Protein AF-A0A846WIT9-F1 (afdb_monomer)

Structure (mmCIF, N/CA/C/O backbone):
data_AF-A0A846WIT9-F1
#
_entry.id   AF-A0A846WIT9-F1
#
loop_
_atom_site.group_PDB
_atom_site.id
_atom_site.type_symbol
_atom_site.label_atom_id
_atom_site.label_alt_id
_atom_site.label_comp_id
_atom_site.label_asym_id
_atom_site.label_entity_id
_atom_site.label_seq_id
_atom_site.pdbx_PDB_ins_code
_atom_site.Cartn_x
_atom_site.Cartn_y
_atom_site.Cartn_z
_atom_site.occupancy
_atom_site.B_iso_or_equiv
_atom_site.auth_seq_id
_atom_site.auth_comp_id
_atom_site.auth_asym_id
_atom_site.auth_atom_id
_atom_site.pdbx_PDB_model_num
ATOM 1 N N . MET A 1 1 ? -1.017 0.166 -15.642 1.00 89.19 1 MET A N 1
ATOM 2 C CA . MET A 1 1 ? -2.380 -0.415 -15.582 1.00 89.19 1 MET A CA 1
ATOM 3 C C . MET A 1 1 ? -2.902 -0.277 -14.157 1.00 89.19 1 MET A C 1
ATOM 5 O O . MET A 1 1 ? -2.138 -0.605 -13.258 1.00 89.19 1 MET A O 1
ATOM 9 N N . PRO A 1 2 ? -4.124 0.225 -13.918 1.00 90.81 2 PRO A N 1
ATOM 10 C CA . PRO A 1 2 ? -4.693 0.273 -12.571 1.00 90.81 2 PRO A CA 1
ATOM 11 C C . PRO A 1 2 ? -4.985 -1.138 -12.047 1.00 90.81 2 PRO A C 1
ATOM 13 O O . PRO A 1 2 ? -5.447 -1.994 -12.799 1.00 90.81 2 PRO A O 1
ATOM 16 N N . ILE A 1 3 ? -4.696 -1.369 -10.768 1.00 92.31 3 ILE A N 1
ATOM 17 C CA . ILE A 1 3 ? -5.014 -2.613 -10.046 1.00 92.31 3 ILE A CA 1
ATOM 18 C C . ILE A 1 3 ? -5.959 -2.372 -8.862 1.00 92.31 3 ILE A C 1
ATOM 20 O O . ILE A 1 3 ? -6.653 -3.288 -8.438 1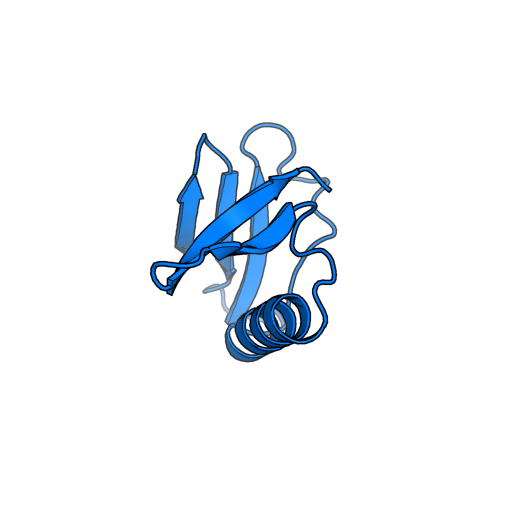.00 92.31 3 ILE A O 1
ATOM 24 N N . PHE A 1 4 ? -6.009 -1.137 -8.358 1.00 88.75 4 PHE A N 1
ATOM 25 C CA . PHE A 1 4 ? -6.984 -0.667 -7.380 1.00 88.75 4 PHE A CA 1
ATOM 26 C C . PHE A 1 4 ? -7.227 0.825 -7.615 1.00 88.75 4 PHE A C 1
ATOM 28 O O . PHE A 1 4 ? -6.285 1.538 -7.964 1.00 88.75 4 PHE A O 1
ATOM 35 N N . GLU A 1 5 ? -8.454 1.301 -7.429 1.00 89.31 5 GLU A N 1
ATOM 36 C CA . GLU A 1 5 ? -8.811 2.715 -7.568 1.00 89.31 5 GLU A CA 1
ATOM 37 C C . GLU A 1 5 ? -9.827 3.096 -6.498 1.00 89.31 5 GLU A C 1
ATOM 39 O O . GLU A 1 5 ? -10.695 2.297 -6.138 1.00 89.31 5 GLU A O 1
ATOM 44 N N . ARG A 1 6 ? -9.667 4.304 -5.962 1.00 85.19 6 ARG A N 1
ATOM 45 C CA . ARG A 1 6 ? -10.633 4.943 -5.085 1.00 85.19 6 ARG A CA 1
ATOM 46 C C . ARG A 1 6 ? -10.472 6.458 -5.154 1.00 85.19 6 ARG A C 1
ATOM 48 O O . ARG A 1 6 ? -9.375 6.973 -4.938 1.00 85.19 6 ARG A O 1
ATOM 55 N N . ASP A 1 7 ? -11.583 7.156 -5.359 1.00 84.81 7 ASP A N 1
ATOM 56 C CA . ASP A 1 7 ? -11.693 8.614 -5.243 1.00 84.81 7 ASP A CA 1
ATOM 57 C C . ASP A 1 7 ? -10.634 9.385 -6.069 1.00 84.81 7 ASP A C 1
ATOM 59 O O . ASP A 1 7 ? -10.131 10.430 -5.658 1.00 84.81 7 ASP A O 1
ATOM 63 N N . GLY A 1 8 ? -10.265 8.872 -7.249 1.00 83.12 8 GLY A N 1
ATOM 64 C CA . GLY A 1 8 ? -9.283 9.499 -8.143 1.00 83.12 8 GLY A CA 1
ATOM 65 C C . GLY A 1 8 ? -7.819 9.207 -7.798 1.00 83.12 8 GLY A C 1
ATOM 66 O O . GLY A 1 8 ? -6.921 9.760 -8.442 1.00 83.12 8 GLY A O 1
ATOM 67 N N . THR A 1 9 ? -7.577 8.327 -6.824 1.00 85.00 9 THR A N 1
ATOM 68 C CA . THR A 1 9 ? -6.263 7.767 -6.495 1.00 85.00 9 THR A CA 1
ATOM 69 C C . THR A 1 9 ? -6.232 6.288 -6.868 1.00 85.00 9 THR A C 1
ATOM 71 O O . THR A 1 9 ? -7.124 5.523 -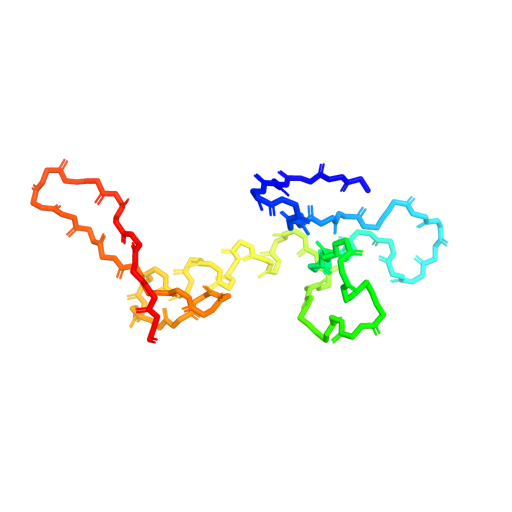6.506 1.00 85.00 9 THR A O 1
ATOM 74 N N . ALA A 1 10 ? -5.192 5.859 -7.577 1.00 90.06 10 ALA A N 1
ATOM 75 C CA . ALA A 1 10 ? -5.053 4.484 -8.035 1.00 90.06 10 ALA A CA 1
ATOM 76 C C . ALA A 1 10 ? -3.702 3.881 -7.652 1.00 90.06 10 ALA A C 1
ATOM 78 O O . ALA A 1 10 ? -2.670 4.540 -7.716 1.00 90.06 10 ALA A O 1
ATOM 79 N N . LEU A 1 11 ? -3.691 2.590 -7.333 1.00 91.94 11 LEU A N 1
ATOM 80 C CA . LEU A 1 11 ? -2.477 1.787 -7.405 1.00 91.94 11 LEU A CA 1
ATOM 81 C C . LEU A 1 11 ? -2.337 1.287 -8.837 1.00 91.94 11 LEU A C 1
ATOM 83 O O . LEU A 1 11 ? -3.256 0.673 -9.387 1.00 91.94 11 LEU A O 1
ATOM 87 N N . VAL A 1 12 ? -1.187 1.547 -9.446 1.00 92.81 12 VAL A N 1
ATOM 88 C CA . VAL A 1 12 ? -0.902 1.172 -10.829 1.00 92.81 12 VAL A CA 1
ATOM 89 C C . VAL A 1 12 ? 0.312 0.259 -10.894 1.00 92.81 12 VAL A C 1
ATOM 91 O O . VAL A 1 12 ? 1.322 0.513 -10.246 1.00 92.81 12 VAL A O 1
ATOM 94 N N . ILE A 1 13 ? 0.224 -0.793 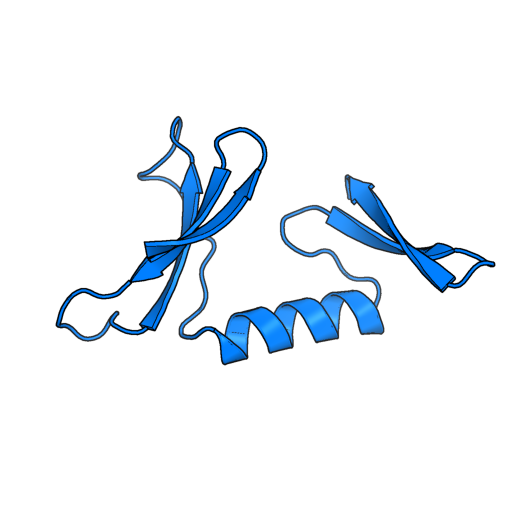-11.707 1.00 95.00 13 ILE A N 1
ATOM 95 C CA . ILE A 1 13 ? 1.372 -1.612 -12.099 1.00 95.00 13 ILE A CA 1
ATOM 96 C C . ILE A 1 13 ? 1.994 -1.058 -13.383 1.00 95.00 13 ILE A C 1
ATOM 98 O O . ILE A 1 13 ? 1.282 -0.785 -14.362 1.00 95.00 13 ILE A O 1
ATOM 102 N N . ASP A 1 14 ? 3.315 -0.890 -13.390 1.00 93.50 14 ASP A N 1
ATOM 103 C CA . ASP A 1 14 ? 4.064 -0.497 -14.580 1.00 93.50 14 ASP A CA 1
ATOM 104 C C . ASP A 1 14 ? 4.200 -1.692 -15.530 1.00 93.50 14 ASP A C 1
ATOM 106 O O . ASP A 1 14 ? 4.837 -2.699 -15.227 1.00 93.50 14 ASP A O 1
ATOM 110 N N . THR A 1 15 ? 3.575 -1.594 -16.698 1.00 94.25 15 THR A N 1
ATOM 111 C CA . THR A 1 15 ? 3.604 -2.638 -17.729 1.00 94.25 15 THR A CA 1
ATOM 112 C C . THR A 1 15 ? 4.583 -2.322 -18.857 1.00 94.25 15 THR A C 1
ATOM 114 O O . THR A 1 15 ? 4.695 -3.109 -19.797 1.00 94.25 15 THR A O 1
ATOM 117 N N . ARG A 1 16 ? 5.271 -1.174 -18.804 1.00 93.31 16 ARG A N 1
ATOM 118 C CA . ARG A 1 16 ? 6.230 -0.753 -19.829 1.00 93.31 16 ARG A CA 1
ATOM 119 C C . ARG A 1 16 ? 7.467 -1.641 -19.779 1.00 93.31 16 ARG A C 1
ATOM 121 O O . ARG A 1 16 ? 7.818 -2.200 -18.744 1.00 93.31 16 ARG A O 1
ATOM 128 N N . VAL A 1 17 ? 8.134 -1.784 -20.918 1.00 94.38 17 VAL A N 1
ATOM 129 C CA . VAL A 1 17 ? 9.419 -2.487 -20.979 1.00 94.38 17 VAL A CA 1
ATOM 130 C C . VAL A 1 17 ? 10.477 -1.643 -20.265 1.00 94.38 17 VAL A C 1
ATOM 132 O O . VAL A 1 17 ? 10.569 -0.442 -20.502 1.00 94.38 17 VAL A O 1
ATOM 135 N N . GLY A 1 18 ? 11.269 -2.269 -19.396 1.00 93.38 18 GLY A N 1
ATOM 136 C CA . GLY A 1 18 ? 12.327 -1.606 -18.635 1.00 93.38 18 GLY A CA 1
ATOM 137 C C . GLY A 1 18 ? 12.537 -2.243 -17.265 1.00 93.38 18 GLY A C 1
ATOM 138 O O . GLY A 1 18 ? 11.830 -3.177 -16.888 1.00 93.38 18 GLY A O 1
ATOM 139 N N . SER A 1 19 ? 13.498 -1.716 -16.507 1.00 92.56 19 SER A N 1
ATOM 140 C CA . SER A 1 19 ? 13.842 -2.202 -15.162 1.00 92.56 19 SER A CA 1
ATOM 141 C C . SER A 1 19 ? 12.724 -2.012 -14.132 1.00 92.56 19 SER A C 1
ATOM 143 O O . SER A 1 19 ? 12.694 -2.719 -13.133 1.00 92.56 19 SER A O 1
ATOM 145 N N . ALA A 1 20 ? 11.793 -1.088 -14.381 1.00 91.50 20 ALA A N 1
ATOM 146 C CA . ALA A 1 20 ? 10.637 -0.839 -13.523 1.00 91.50 20 ALA A CA 1
ATOM 147 C C . ALA A 1 20 ? 9.411 -1.707 -13.867 1.00 91.50 20 ALA A C 1
ATOM 149 O O . ALA A 1 20 ? 8.375 -1.571 -13.218 1.00 91.50 20 ALA A O 1
ATOM 15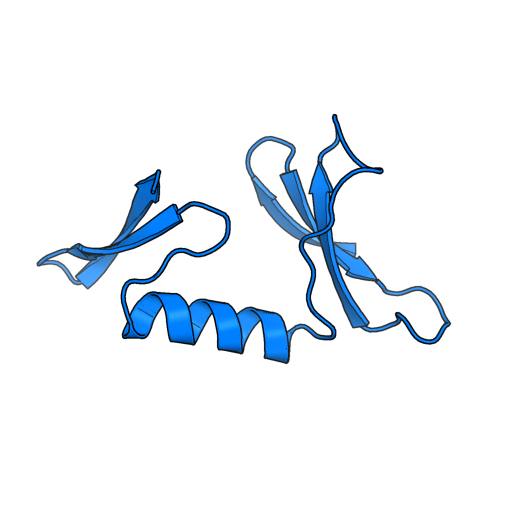0 N N . ARG A 1 21 ? 9.488 -2.585 -14.879 1.00 95.06 21 ARG A N 1
ATOM 151 C CA . ARG A 1 21 ? 8.358 -3.438 -15.267 1.00 95.06 21 ARG A CA 1
ATOM 152 C C . ARG A 1 21 ? 7.909 -4.300 -14.085 1.00 95.06 21 ARG A C 1
ATOM 154 O O . ARG A 1 21 ? 8.697 -5.058 -13.535 1.00 95.06 21 ARG A O 1
ATOM 161 N N . GLY A 1 22 ? 6.625 -4.225 -13.746 1.00 95.12 22 GLY A N 1
ATOM 162 C CA . GLY A 1 22 ? 6.013 -4.938 -12.624 1.00 95.12 22 GLY A CA 1
ATOM 163 C C . GLY A 1 22 ? 5.963 -4.143 -11.317 1.00 95.12 22 GLY A C 1
ATOM 164 O O . GLY A 1 22 ? 5.272 -4.569 -10.392 1.00 95.12 22 GLY A O 1
ATOM 165 N N . ALA A 1 23 ? 6.621 -2.983 -11.250 1.00 95.69 23 ALA A N 1
ATOM 166 C CA . ALA A 1 23 ? 6.589 -2.124 -10.076 1.00 95.69 23 ALA A CA 1
ATOM 167 C C . ALA A 1 23 ? 5.194 -1.532 -9.844 1.00 95.69 23 ALA A C 1
ATOM 169 O O . ALA A 1 23 ? 4.486 -1.188 -10.794 1.00 95.69 23 ALA A O 1
ATOM 170 N N . ILE A 1 24 ? 4.823 -1.380 -8.572 1.00 95.12 24 ILE A N 1
ATOM 171 C CA . ILE A 1 24 ? 3.577 -0.733 -8.157 1.00 95.12 24 ILE A CA 1
ATOM 172 C C . ILE A 1 24 ? 3.869 0.710 -7.760 1.00 95.12 24 ILE A C 1
ATOM 174 O O . ILE A 1 24 ? 4.835 0.988 -7.041 1.00 95.12 24 ILE A O 1
ATOM 178 N N . ARG A 1 25 ? 3.027 1.636 -8.204 1.00 91.94 25 ARG A N 1
ATOM 179 C CA . ARG A 1 25 ? 3.076 3.050 -7.825 1.00 91.94 25 ARG A CA 1
ATOM 180 C C . ARG A 1 25 ? 1.702 3.514 -7.382 1.00 91.94 25 ARG A C 1
ATOM 182 O O . ARG A 1 25 ? 0.694 3.068 -7.931 1.00 91.94 25 ARG A O 1
ATOM 189 N N . LEU A 1 26 ? 1.674 4.407 -6.401 1.00 90.12 26 LEU A N 1
ATOM 190 C CA . LEU A 1 26 ? 0.494 5.220 -6.162 1.00 90.12 26 LEU A CA 1
ATOM 191 C C . LEU A 1 26 ? 0.427 6.285 -7.259 1.00 90.12 26 LEU A C 1
ATOM 193 O O . LEU A 1 26 ? 1.436 6.892 -7.585 1.00 90.12 26 LEU A O 1
ATOM 197 N N . PHE A 1 27 ? -0.743 6.482 -7.843 1.00 86.19 27 PHE A N 1
ATOM 198 C CA . PHE A 1 27 ? -1.015 7.506 -8.837 1.00 86.19 27 PHE A CA 1
ATOM 199 C C . PHE A 1 27 ? -2.164 8.367 -8.321 1.00 86.19 27 PHE A C 1
ATOM 201 O O 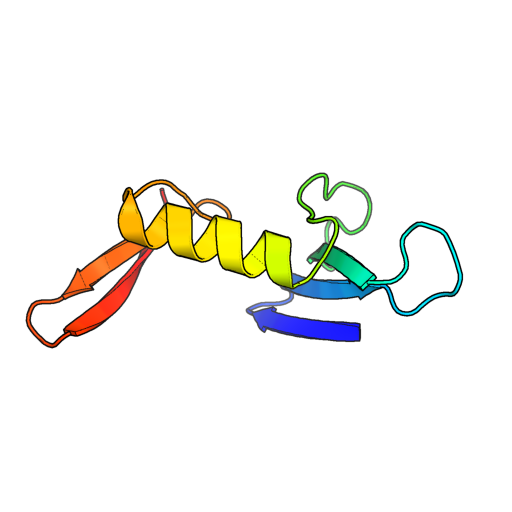. PHE A 1 27 ? -3.259 7.859 -8.086 1.00 86.19 27 PHE A O 1
ATOM 208 N N . SER A 1 28 ? -1.918 9.664 -8.160 1.00 80.62 28 SER A N 1
ATOM 209 C CA . SER A 1 28 ? -2.950 10.671 -7.914 1.00 80.62 28 SER A CA 1
ATOM 210 C C . SER A 1 28 ? -3.111 11.506 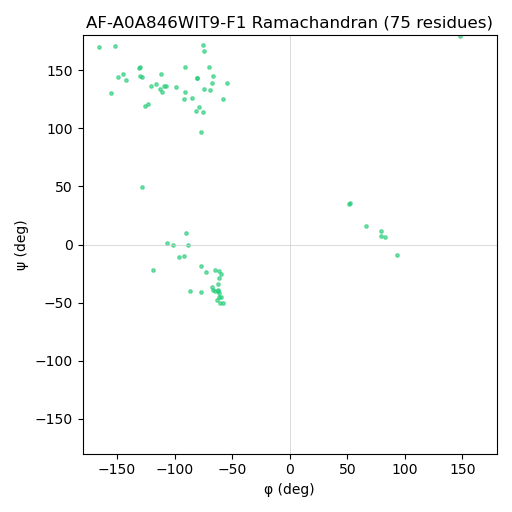-9.175 1.00 80.62 28 SER A C 1
ATOM 212 O O . SER A 1 28 ? -2.122 11.917 -9.775 1.00 80.62 28 SER A O 1
ATOM 214 N N . LYS A 1 29 ? -4.352 11.796 -9.574 1.00 70.62 29 LYS A N 1
ATOM 215 C CA . LYS A 1 29 ? -4.612 12.720 -10.689 1.00 70.62 29 LYS A CA 1
ATOM 216 C C . LYS A 1 29 ? -4.076 14.134 -10.412 1.00 70.62 29 LYS A C 1
ATOM 218 O O . LYS A 1 29 ? -3.785 14.856 -11.360 1.00 70.62 29 LYS A O 1
ATOM 223 N N . VAL A 1 30 ? -4.008 14.529 -9.139 1.00 72.56 30 VAL A N 1
ATOM 224 C CA . VAL A 1 30 ? -3.625 15.885 -8.713 1.00 72.56 30 VAL A CA 1
ATOM 225 C C . VAL A 1 30 ? -2.106 16.013 -8.589 1.00 72.56 30 VAL A C 1
ATOM 227 O O . VAL A 1 30 ? -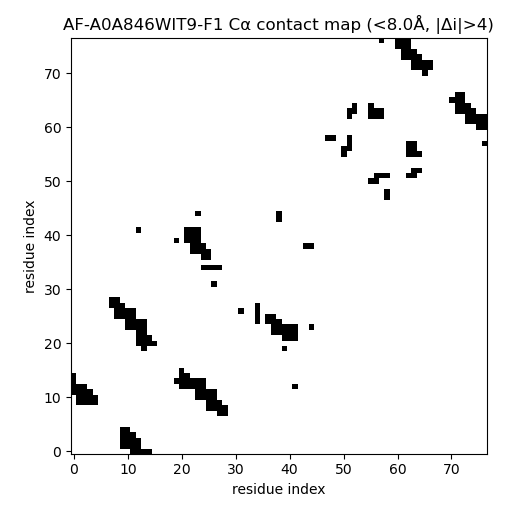1.552 16.998 -9.061 1.00 72.56 30 VAL A O 1
ATOM 230 N N . ASP A 1 31 ? -1.444 14.975 -8.067 1.00 66.00 31 ASP A N 1
ATOM 231 C CA . ASP A 1 31 ? -0.018 14.995 -7.703 1.00 66.00 31 ASP A CA 1
ATOM 232 C C . ASP A 1 31 ? 0.740 13.807 -8.322 1.00 66.00 31 ASP A C 1
ATOM 234 O O . ASP A 1 31 ? 1.434 13.050 -7.643 1.00 66.00 31 ASP A O 1
ATOM 238 N N . ALA A 1 32 ? 0.563 13.594 -9.628 1.00 61.47 32 ALA A N 1
ATOM 239 C CA . ALA A 1 32 ? 1.111 12.432 -10.336 1.00 61.47 32 ALA A CA 1
ATOM 240 C C . ALA A 1 32 ? 2.652 12.347 -10.314 1.00 61.47 32 ALA A C 1
ATOM 242 O O . ALA A 1 32 ? 3.199 11.254 -10.463 1.00 61.47 32 ALA A O 1
ATOM 243 N N . ASP A 1 33 ? 3.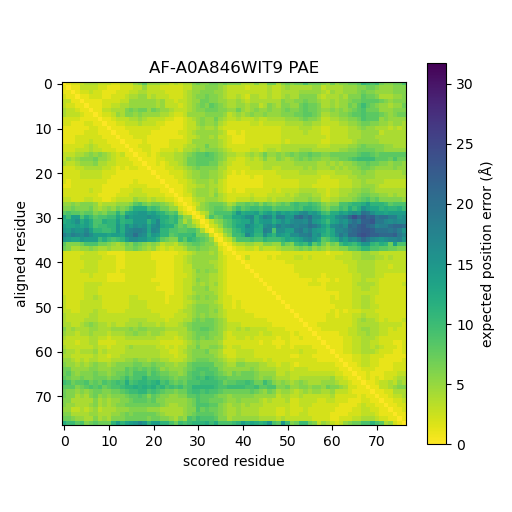334 13.479 -10.116 1.00 64.69 33 ASP A N 1
ATOM 244 C CA . ASP A 1 33 ? 4.798 13.582 -10.153 1.00 64.69 33 ASP A CA 1
ATOM 245 C C . ASP A 1 33 ? 5.459 13.493 -8.760 1.00 64.69 33 ASP A C 1
ATOM 247 O O . ASP A 1 33 ? 6.677 13.338 -8.681 1.00 64.69 33 ASP A O 1
ATOM 251 N N . ASP A 1 34 ? 4.684 13.550 -7.667 1.00 60.66 34 ASP A N 1
ATOM 252 C CA . ASP A 1 34 ? 5.202 13.647 -6.283 1.00 60.66 34 ASP A CA 1
ATOM 253 C C . ASP A 1 34 ? 5.065 12.338 -5.475 1.00 60.66 34 ASP A C 1
ATOM 255 O O . ASP A 1 34 ? 5.425 12.224 -4.300 1.00 60.66 34 ASP A O 1
ATOM 259 N N . THR A 1 35 ? 4.537 11.281 -6.091 1.00 60.56 35 THR A N 1
ATOM 260 C CA . THR A 1 35 ? 4.312 10.010 -5.396 1.00 60.56 35 THR A CA 1
ATOM 261 C C . THR A 1 35 ? 5.611 9.219 -5.216 1.00 60.56 35 THR A C 1
ATOM 263 O O . THR A 1 35 ? 6.036 8.468 -6.094 1.00 60.56 35 THR A O 1
ATOM 266 N N . THR A 1 36 ? 6.218 9.346 -4.033 1.00 65.12 36 THR A N 1
ATOM 267 C CA . THR A 1 36 ? 7.376 8.545 -3.579 1.00 65.12 36 THR A CA 1
ATOM 268 C C . THR A 1 36 ? 6.996 7.131 -3.131 1.00 65.12 36 THR A C 1
ATOM 270 O O . THR A 1 36 ? 7.846 6.240 -3.076 1.00 65.12 36 THR A O 1
ATOM 273 N N . THR A 1 37 ? 5.715 6.896 -2.840 1.00 77.12 37 THR A N 1
ATOM 274 C CA . THR A 1 37 ? 5.231 5.601 -2.358 1.00 77.12 37 THR A CA 1
ATOM 275 C C . THR A 1 37 ? 5.074 4.604 -3.501 1.00 77.12 37 THR A C 1
ATOM 277 O O . THR A 1 37 ? 4.263 4.775 -4.418 1.00 77.12 37 THR A O 1
ATOM 280 N N . GLY A 1 38 ? 5.824 3.510 -3.421 1.00 91.06 38 GLY A N 1
ATOM 281 C CA . GLY A 1 38 ? 5.759 2.433 -4.392 1.00 91.06 38 GLY A CA 1
ATOM 282 C C . GLY A 1 38 ? 6.444 1.164 -3.910 1.00 91.06 38 GLY A C 1
ATOM 283 O O . GLY A 1 38 ? 7.159 1.154 -2.913 1.00 91.06 38 GLY A O 1
ATOM 284 N N . TRP A 1 39 ? 6.234 0.094 -4.669 1.00 95.75 39 TRP A N 1
ATOM 285 C CA . TRP A 1 39 ? 6.779 -1.233 -4.405 1.00 95.75 39 TRP A CA 1
ATOM 286 C C . TRP A 1 39 ? 7.446 -1.777 -5.666 1.00 95.75 39 TRP A C 1
ATOM 288 O O . TRP A 1 39 ? 7.082 -1.387 -6.781 1.00 95.75 39 TRP A O 1
ATOM 298 N N . ALA A 1 40 ? 8.441 -2.651 -5.514 1.00 96.00 40 ALA A N 1
ATOM 299 C CA . ALA A 1 40 ? 9.137 -3.241 -6.658 1.00 96.00 40 ALA A CA 1
ATOM 300 C C . ALA A 1 40 ? 8.270 -4.277 -7.395 1.00 96.00 40 ALA A C 1
ATOM 302 O O . ALA A 1 40 ? 8.449 -4.481 -8.594 1.00 96.00 40 ALA A O 1
ATOM 303 N N . SER A 1 41 ? 7.290 -4.872 -6.712 1.00 95.44 41 SER A N 1
ATOM 304 C CA . SER A 1 41 ? 6.357 -5.840 -7.283 1.00 95.44 41 SER A CA 1
ATOM 305 C C . SER A 1 41 ? 5.000 -5.851 -6.566 1.00 95.44 41 SER A C 1
ATOM 307 O O . SER A 1 41 ? 4.830 -5.268 -5.493 1.00 95.44 41 SER A O 1
ATOM 309 N N . LEU A 1 42 ? 4.025 -6.566 -7.141 1.00 94.75 42 LEU A N 1
ATOM 310 C CA . LEU A 1 42 ? 2.753 -6.865 -6.472 1.00 94.75 42 LEU A CA 1
ATOM 311 C C . LEU A 1 42 ? 2.953 -7.705 -5.197 1.00 94.75 42 LEU A C 1
ATOM 313 O O . LEU A 1 42 ? 2.227 -7.520 -4.224 1.00 94.75 42 LEU A O 1
ATOM 317 N N . ALA A 1 43 ? 3.939 -8.604 -5.185 1.00 96.56 43 ALA A N 1
ATOM 318 C CA . ALA A 1 43 ? 4.245 -9.414 -4.009 1.00 96.56 43 ALA A CA 1
ATOM 319 C C . ALA A 1 43 ? 4.736 -8.544 -2.841 1.00 96.56 43 ALA A C 1
ATOM 321 O O . ALA A 1 43 ? 4.301 -8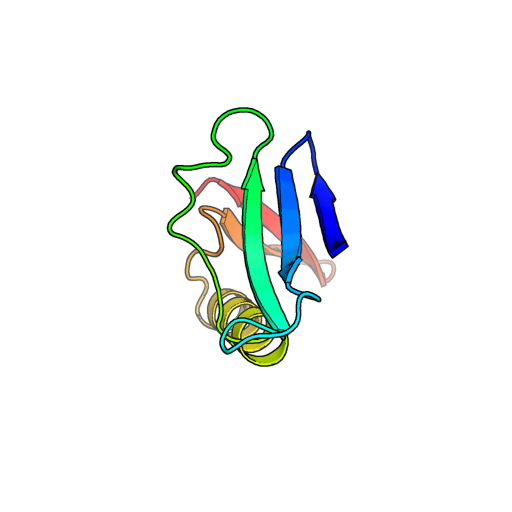.741 -1.707 1.00 96.56 43 ALA A O 1
ATOM 322 N N . ASP A 1 44 ? 5.562 -7.534 -3.123 1.00 97.06 44 ASP A N 1
ATOM 323 C CA . ASP A 1 44 ? 6.046 -6.595 -2.104 1.00 97.06 44 ASP A CA 1
ATOM 324 C C . ASP A 1 44 ? 4.903 -5.738 -1.539 1.00 97.06 44 ASP A C 1
ATOM 326 O O . ASP A 1 44 ? 4.835 -5.522 -0.330 1.00 97.06 44 ASP A O 1
ATOM 330 N N . LEU A 1 45 ? 3.961 -5.305 -2.390 1.00 96.00 45 LEU A N 1
ATOM 331 C CA . LEU A 1 45 ? 2.742 -4.606 -1.958 1.00 96.00 45 LEU A CA 1
ATOM 332 C C . LEU A 1 45 ? 1.925 -5.463 -0.981 1.00 96.00 45 LEU A C 1
ATOM 334 O O . LEU A 1 45 ? 1.536 -4.991 0.087 1.00 96.00 45 LEU A O 1
ATOM 338 N N . VAL A 1 46 ? 1.655 -6.719 -1.347 1.00 95.75 46 VAL A N 1
ATOM 339 C CA . VAL A 1 46 ? 0.846 -7.639 -0.531 1.00 95.75 46 VAL A CA 1
ATOM 340 C C . VAL A 1 46 ? 1.565 -7.999 0.768 1.00 95.75 46 VAL A C 1
ATOM 342 O O . VAL A 1 46 ? 0.919 -8.093 1.811 1.00 95.75 46 VAL A O 1
ATOM 345 N N . THR A 1 47 ? 2.890 -8.142 0.731 1.00 97.56 47 THR A N 1
ATOM 346 C CA . THR A 1 47 ? 3.713 -8.363 1.928 1.00 97.56 47 THR A CA 1
ATOM 347 C C . THR A 1 47 ? 3.582 -7.188 2.893 1.00 97.56 47 THR A C 1
ATOM 349 O O . THR A 1 47 ? 3.225 -7.396 4.049 1.00 97.56 47 THR A O 1
ATOM 352 N N . ALA A 1 48 ? 3.759 -5.955 2.406 1.00 95.75 48 ALA A N 1
ATOM 353 C CA . ALA A 1 48 ? 3.623 -4.748 3.221 1.00 95.75 48 ALA A CA 1
ATOM 354 C C . ALA A 1 48 ? 2.203 -4.578 3.792 1.00 95.75 48 ALA A C 1
ATOM 356 O O . ALA A 1 48 ? 2.035 -4.203 4.953 1.00 95.75 48 ALA A O 1
ATOM 357 N N . LEU A 1 49 ? 1.169 -4.888 3.002 1.00 94.56 49 LEU A N 1
ATOM 358 C CA . LEU A 1 49 ? -0.215 -4.876 3.480 1.00 94.56 49 LEU A CA 1
ATOM 359 C C . LEU A 1 49 ? -0.424 -5.912 4.590 1.00 94.56 49 LEU A C 1
ATOM 361 O O . LEU A 1 49 ? -0.979 -5.592 5.636 1.00 94.56 49 LEU A O 1
ATOM 365 N N . THR A 1 50 ? 0.046 -7.141 4.387 1.00 95.44 50 THR A N 1
ATOM 366 C CA . THR A 1 50 ? -0.080 -8.231 5.368 1.00 95.44 50 THR A CA 1
ATOM 367 C C . THR A 1 50 ? 0.641 -7.894 6.670 1.00 95.44 50 THR A C 1
ATOM 369 O O . THR A 1 50 ? 0.105 -8.126 7.756 1.00 95.44 50 THR A O 1
ATOM 372 N N . GLU A 1 51 ? 1.832 -7.303 6.579 1.00 95.94 51 GLU A N 1
ATOM 373 C CA . GLU A 1 51 ? 2.584 -6.826 7.736 1.00 95.94 51 GLU A CA 1
ATOM 374 C C . GLU A 1 51 ? 1.812 -5.743 8.495 1.00 95.94 51 GLU A C 1
ATOM 376 O O . GLU A 1 51 ? 1.676 -5.842 9.716 1.00 95.94 51 GLU A O 1
ATOM 381 N N . SER A 1 52 ? 1.228 -4.764 7.797 1.00 95.38 52 SER A N 1
ATOM 382 C CA . SER A 1 52 ? 0.376 -3.740 8.416 1.00 95.38 52 SER A CA 1
ATOM 383 C C . SER A 1 52 ? -0.832 -4.340 9.132 1.00 95.38 52 SER A C 1
ATOM 385 O O . SER A 1 52 ? -1.083 -3.994 10.288 1.00 95.38 52 SER A O 1
ATOM 387 N N . LEU A 1 53 ? -1.527 -5.294 8.506 1.00 93.44 53 LEU A N 1
ATOM 388 C CA . LEU A 1 53 ? -2.664 -5.984 9.120 1.00 93.44 53 LEU A CA 1
ATOM 389 C C . LEU A 1 53 ? -2.254 -6.764 10.380 1.00 93.44 53 LEU A C 1
ATOM 391 O O . LEU A 1 53 ? -2.982 -6.764 11.370 1.00 93.44 53 LEU A O 1
ATOM 395 N N . THR A 1 54 ? -1.084 -7.408 10.353 1.00 93.00 54 THR A N 1
ATOM 396 C CA . THR A 1 54 ? -0.592 -8.274 11.440 1.00 93.00 54 THR A CA 1
ATOM 397 C C . THR A 1 54 ? -0.050 -7.472 12.619 1.00 93.00 54 THR A C 1
ATOM 399 O O . THR A 1 54 ? -0.282 -7.812 13.776 1.00 93.00 54 THR A O 1
ATOM 402 N N . THR A 1 55 ? 0.683 -6.398 12.335 1.00 92.81 55 THR A N 1
ATOM 403 C CA . THR A 1 55 ? 1.349 -5.564 13.349 1.00 92.81 55 THR A CA 1
ATOM 404 C C . THR A 1 55 ? 0.485 -4.389 13.806 1.00 92.81 55 THR A C 1
ATOM 406 O O . THR A 1 55 ? 0.830 -3.683 14.754 1.00 92.81 55 THR A O 1
ATOM 409 N N . GLY A 1 56 ? -0.633 -4.147 13.119 1.00 90.62 56 GLY A N 1
ATOM 410 C CA . GLY A 1 56 ? -1.482 -2.982 13.321 1.00 90.62 56 GLY A CA 1
ATOM 411 C C . GLY A 1 56 ? -0.807 -1.669 12.928 1.00 90.62 56 GLY A C 1
ATOM 412 O O . GLY A 1 56 ? -1.266 -0.619 13.374 1.00 90.62 56 GLY A O 1
ATOM 413 N N . THR A 1 57 ? 0.289 -1.693 12.162 1.00 94.06 57 THR A N 1
ATOM 414 C CA . THR A 1 57 ? 0.960 -0.488 11.648 1.00 94.06 57 THR A CA 1
ATOM 415 C C . THR A 1 57 ? 0.175 0.130 10.493 1.00 94.06 57 THR A C 1
ATOM 417 O O . THR A 1 57 ? -0.838 -0.407 10.044 1.00 94.06 57 THR A O 1
ATOM 420 N N . THR A 1 58 ? 0.582 1.317 10.052 1.00 94.62 58 THR A N 1
ATOM 421 C CA . THR A 1 58 ? -0.136 2.049 9.010 1.00 94.62 58 THR A CA 1
ATOM 422 C C . THR A 1 58 ? 0.208 1.526 7.615 1.00 94.62 58 THR A C 1
ATOM 424 O O . THR A 1 58 ? 1.357 1.210 7.321 1.00 94.62 58 THR A O 1
ATOM 427 N N . PHE A 1 59 ? -0.784 1.493 6.730 1.00 92.62 59 PHE A N 1
ATOM 428 C CA . PHE A 1 59 ? -0.633 1.221 5.305 1.00 92.62 59 PHE A CA 1
ATOM 429 C C . PHE A 1 59 ? -1.271 2.361 4.519 1.00 92.62 59 PHE A C 1
ATOM 431 O O . PHE A 1 59 ? -2.458 2.638 4.682 1.00 92.62 59 PHE A O 1
ATOM 438 N N . LEU A 1 60 ? -0.480 3.066 3.704 1.00 90.06 60 LEU A N 1
ATOM 439 C CA . LEU A 1 60 ? -0.933 4.256 2.965 1.00 90.06 60 LEU A CA 1
ATOM 440 C C . LEU A 1 60 ? -1.618 5.320 3.853 1.00 90.06 60 LEU A C 1
ATOM 442 O O . LEU A 1 60 ? -2.561 5.977 3.427 1.00 90.06 60 LEU A O 1
ATOM 446 N N . GLY A 1 61 ? -1.164 5.480 5.101 1.00 90.38 61 GLY A N 1
ATOM 447 C CA . GLY A 1 61 ? -1.758 6.428 6.055 1.00 90.38 61 GLY A CA 1
ATOM 448 C C . GLY A 1 61 ? -3.045 5.940 6.734 1.00 90.38 61 GLY A C 1
ATOM 449 O O . GLY A 1 61 ? -3.672 6.700 7.465 1.00 90.38 61 GLY A O 1
ATOM 450 N N . TRP A 1 62 ? -3.428 4.676 6.540 1.00 92.44 62 TRP A N 1
ATOM 451 C CA . TRP A 1 62 ? -4.585 4.059 7.186 1.00 92.44 62 TRP A CA 1
ATOM 452 C C . TRP A 1 62 ? -4.152 2.989 8.175 1.00 92.44 62 TRP A C 1
ATOM 454 O O . TRP A 1 62 ? -3.172 2.284 7.950 1.00 92.44 62 TRP A O 1
ATOM 464 N N . ARG A 1 63 ? -4.900 2.829 9.264 1.00 95.25 63 ARG A N 1
ATOM 465 C CA . ARG A 1 63 ? -4.717 1.734 10.219 1.00 95.25 63 ARG A CA 1
ATOM 466 C C . ARG A 1 63 ? -5.922 0.802 10.173 1.00 95.25 63 ARG A C 1
ATOM 468 O O . ARG A 1 63 ? -7.065 1.266 10.187 1.00 95.25 63 ARG A O 1
ATOM 475 N N . SER A 1 64 ? -5.659 -0.498 10.134 1.00 94.50 64 SER A N 1
ATOM 476 C CA . SER A 1 64 ? -6.686 -1.537 10.136 1.00 94.50 64 SER A CA 1
ATOM 477 C C . SER A 1 64 ? -7.052 -2.005 11.543 1.00 94.50 64 SER A C 1
ATOM 479 O O . SER A 1 64 ? -6.222 -2.021 12.452 1.00 94.50 64 SER A O 1
ATOM 481 N N . SER A 1 65 ? -8.283 -2.480 11.689 1.00 92.00 65 SER A N 1
ATOM 482 C CA . SER A 1 65 ? -8.762 -3.267 12.827 1.00 92.00 65 SER A CA 1
ATOM 483 C C . SER A 1 65 ? -9.773 -4.302 12.343 1.00 92.00 65 SER A C 1
ATOM 485 O O . SER A 1 65 ? -10.542 -4.009 11.429 1.00 92.00 65 SER A O 1
ATOM 487 N N . ILE A 1 66 ? -9.809 -5.476 12.974 1.00 89.56 66 ILE A N 1
ATOM 488 C CA . ILE A 1 66 ? -10.868 -6.467 12.749 1.00 89.56 66 ILE A CA 1
ATOM 489 C C . ILE A 1 66 ? -11.976 -6.224 13.775 1.00 89.56 66 ILE A C 1
ATOM 491 O O . ILE A 1 66 ? -11.709 -6.153 14.976 1.00 89.56 66 ILE A O 1
ATOM 495 N N . THR A 1 67 ? -13.206 -6.040 13.309 1.00 88.06 67 THR A N 1
ATOM 496 C CA . THR A 1 67 ? -14.387 -5.887 14.167 1.00 88.06 67 THR A CA 1
ATOM 497 C C . THR A 1 67 ? -14.805 -7.233 14.768 1.00 88.06 67 THR A C 1
ATOM 499 O O . THR A 1 67 ? -14.356 -8.293 14.336 1.00 88.06 67 THR A O 1
ATOM 502 N N . ALA A 1 68 ? -15.680 -7.214 15.779 1.00 90.62 68 ALA A N 1
ATOM 503 C CA . ALA A 1 68 ? -16.127 -8.438 16.456 1.00 90.62 68 ALA A CA 1
ATOM 504 C C . ALA A 1 68 ? -16.828 -9.443 15.514 1.00 90.62 68 ALA A C 1
ATOM 506 O O . ALA A 1 68 ? -16.809 -10.642 15.773 1.00 90.62 68 ALA A O 1
ATOM 507 N N . ASP A 1 69 ? -17.410 -8.963 14.413 1.00 93.69 69 ASP A N 1
ATOM 508 C CA . ASP A 1 69 ? -18.047 -9.740 13.343 1.00 93.69 69 ASP A CA 1
ATOM 509 C C . ASP A 1 69 ? -17.086 -10.130 12.201 1.00 93.69 69 ASP A C 1
ATOM 511 O O . ASP A 1 69 ? -17.515 -10.634 11.164 1.00 93.69 69 ASP A O 1
ATOM 515 N N . GLY A 1 70 ? -15.777 -9.924 12.380 1.00 89.88 70 GLY A N 1
ATOM 516 C CA . GLY A 1 70 ? -14.746 -10.357 11.436 1.00 89.88 70 GLY A CA 1
ATOM 517 C C . GLY A 1 70 ? -14.571 -9.449 10.217 1.00 89.88 70 GLY A C 1
ATOM 518 O O . GLY A 1 70 ? -13.877 -9.833 9.276 1.00 89.88 70 GLY A O 1
ATOM 519 N N . GLN A 1 71 ? -15.170 -8.255 10.209 1.00 92.25 71 GLN A N 1
ATOM 520 C CA . GLN A 1 71 ? -15.001 -7.297 9.118 1.00 92.25 71 GLN A CA 1
ATOM 521 C C . GLN A 1 71 ? -13.692 -6.523 9.270 1.00 92.25 71 GLN A C 1
ATOM 523 O O . GLN A 1 71 ? -13.274 -6.148 10.368 1.00 92.25 71 GLN A O 1
ATOM 528 N N . LEU A 1 72 ? -13.050 -6.248 8.136 1.00 91.38 72 LEU A N 1
ATOM 529 C CA . LEU A 1 72 ? -11.890 -5.373 8.088 1.00 91.38 72 LEU A CA 1
ATOM 530 C C . LEU A 1 72 ? -12.355 -3.916 8.071 1.00 91.38 72 LEU A C 1
ATOM 532 O O . LEU A 1 72 ? -12.962 -3.456 7.105 1.00 91.38 72 LEU A O 1
ATOM 536 N N . HIS A 1 73 ? -12.031 -3.183 9.129 1.00 93.12 73 HIS A N 1
ATOM 537 C CA . HIS A 1 73 ? -12.321 -1.763 9.251 1.00 93.12 73 HIS A CA 1
ATOM 538 C C . HIS A 1 73 ? -11.035 -0.941 9.146 1.00 93.12 73 HIS A C 1
ATOM 540 O O . HIS A 1 73 ? -10.020 -1.276 9.759 1.00 93.12 73 HIS A O 1
ATOM 546 N N . TRP A 1 74 ? -11.092 0.155 8.391 1.00 92.50 74 TRP A N 1
ATOM 547 C CA . TRP A 1 74 ? -9.974 1.072 8.184 1.00 92.50 74 TRP A CA 1
ATOM 548 C C . TRP A 1 74 ? -10.312 2.444 8.750 1.00 92.50 74 TRP A C 1
ATOM 550 O O . TRP A 1 74 ? -11.410 2.957 8.542 1.00 92.50 74 TRP A O 1
ATOM 560 N N . ARG A 1 75 ? -9.347 3.064 9.426 1.00 93.00 75 ARG A N 1
ATOM 561 C CA . ARG A 1 75 ? -9.442 4.454 9.886 1.00 93.00 75 ARG A CA 1
ATOM 562 C C . ARG A 1 75 ? -8.189 5.239 9.504 1.00 93.00 75 ARG A C 1
ATOM 564 O O . ARG A 1 75 ? -7.124 4.620 9.406 1.00 93.00 75 ARG A O 1
ATOM 571 N N . PRO A 1 76 ? -8.287 6.564 9.315 1.00 91.88 76 PRO A N 1
ATOM 572 C CA . PRO A 1 76 ? -7.106 7.404 9.173 1.00 91.88 76 PRO A CA 1
ATOM 573 C C . PRO A 1 76 ? -6.169 7.202 10.371 1.00 91.88 76 PRO A C 1
ATOM 575 O O . PRO A 1 76 ? -6.640 7.014 11.503 1.00 91.88 76 PRO A O 1
ATOM 578 N N . ALA A 1 77 ? -4.866 7.150 10.095 1.00 84.12 77 ALA A N 1
ATOM 579 C CA . ALA A 1 77 ? -3.824 7.048 11.110 1.00 84.12 77 ALA A CA 1
ATOM 580 C C . ALA A 1 77 ? -3.662 8.340 11.914 1.00 84.12 77 ALA A C 1
ATOM 582 O O . ALA A 1 77 ? -3.822 9.430 11.322 1.00 84.12 77 ALA A O 1
#

Solvent-accessible surface area (backbone atoms only — not comparable to full-atom values): 4510 Å² total; per-residue (Å²): 83,79,79,45,76,56,98,70,34,29,40,28,38,38,79,57,92,62,95,58,45,47,17,30,34,52,39,34,82,90,50,62,88,71,57,82,58,65,32,76,27,65,66,51,46,52,49,53,48,51,48,17,64,73,72,52,40,67,50,99,61,27,27,57,46,72,46,98,88,70,45,86,44,76,42,81,104

pLDDT: mean 89.2, std 9.08, range [60.56, 97.56]

Organism: NCBI:txid84595

Mean predicted aligned error: 4.61 Å

Foldseek 3Di:
DFPDDDPQKTWDAACDPDQQHQKTWIAHPVCRPPTPDIGSHPVRLVVVVVCCQVVQNDDPQWGWDQDPVRDIDIDGD

Sequence (77 aa):
MPIFERDGTALVIDTRVGSARGAIRLFSKVDADDTTTGWASLADLVTALTESLTTGTTFLGWRSSITADGQLHWRPA

Radius of gyration: 13.85 Å; Cα contacts (8 Å, |Δi|>4): 117; chains: 1; bounding box: 32×26×37 Å

Secondary structure (DSSP, 8-state):
-EEEEETTEEEEE--SSSTTTT-EEEEESS-TT----EESSHHHHHHHHHHHHHHT-EETTEEEEE-TTS-EEEEE-

Nearest PDB structures (foldseek):
  4kik-assembly1_B  TM=4.469E-01  e=3.690E+00  Homo sapiens
  3cs9-assembly3_C  TM=3.667E-01  e=4.458E+00  Homo sapiens
  3kfa-assembly1_A  TM=2.696E-01  e=2.374E+00  Mus musculus
  6npv-assembly1_A  TM=3.591E-01  e=6.507E+00  Homo sapiens